Protein AF-A0A061IR11-F1 (afdb_monomer_lite)

Radius of gyration: 17.36 Å; chains: 1; bounding box: 46×38×38 Å

Organism: Cricetulus griseus (NCBI:txid10029)

Foldseek 3Di:
DPVPVVLVVLVVLLVVVVVVCVVDDPPDDPVLVVVLVVLLVPDDPVVNVQVVCVVVVVDPDRDQLPNPDPDDDPVSPDGVCVVCVVCVVSVSSSPSRDDDPDDPPPPDD

pLDDT: mean 71.45, std 13.71, range [37.44, 87.69]

Secondary structure (DSSP, 8-state):
--HHHHHHHHHHHHHHHHHHHHHS-----HHHHHHHHHHHHHS-HHHHHHHHHHHTT--SSPPPTTTT-SS--GGGG--HHHHHHTTHHHHHHTTSSPPP---------

Sequence (109 aa):
MNNQDAVVSILHECKRVLDHLLLETPDVSTEDKSEDQRCRASLPRELRTLIQEAKEMKWPFVPEKWQYKQAMSPEDKTNLQDMIGARLQQLLVGKATPPVPSDIPKSDK

Structure (mmCIF, N/CA/C/O backbone):
data_AF-A0A061IR11-F1
#
_entry.id   AF-A0A061IR11-F1
#
loop_
_atom_site.group_PDB
_atom_site.id
_atom_site.type_symbol
_atom_site.label_atom_id
_atom_site.label_alt_id
_atom_site.label_comp_id
_atom_site.label_asym_id
_atom_site.label_entity_id
_atom_site.label_seq_id
_atom_site.pdbx_PDB_ins_code
_atom_site.Cartn_x
_atom_site.Cartn_y
_atom_site.Cartn_z
_atom_site.occupancy
_atom_site.B_iso_or_equiv
_atom_site.auth_seq_id
_atom_site.auth_comp_id
_atom_site.auth_asym_id
_atom_site.auth_atom_id
_atom_site.pdbx_PDB_model_num
ATOM 1 N N . MET A 1 1 ? 9.714 19.499 -1.807 1.00 41.31 1 MET A N 1
ATOM 2 C CA . MET A 1 1 ? 8.649 19.677 -0.794 1.00 41.31 1 MET A CA 1
ATOM 3 C C . MET A 1 1 ? 8.529 18.368 -0.046 1.00 41.31 1 MET A C 1
ATOM 5 O O . MET A 1 1 ? 8.566 17.322 -0.681 1.00 41.31 1 MET A O 1
ATOM 9 N N . ASN A 1 2 ? 8.567 18.431 1.280 1.00 53.56 2 ASN A N 1
ATOM 10 C CA . ASN A 1 2 ? 8.898 17.308 2.145 1.00 53.56 2 ASN A CA 1
ATOM 11 C C . ASN A 1 2 ? 7.747 16.282 2.157 1.00 53.56 2 ASN A C 1
ATOM 13 O O . ASN A 1 2 ? 6.811 16.397 2.941 1.00 53.56 2 ASN A O 1
ATOM 17 N N . ASN A 1 3 ? 7.789 15.294 1.250 1.00 70.00 3 ASN A N 1
ATOM 18 C CA . ASN A 1 3 ? 6.784 14.223 1.163 1.00 70.00 3 ASN A CA 1
ATOM 19 C C . ASN A 1 3 ? 6.594 13.509 2.508 1.00 70.00 3 ASN A C 1
ATOM 21 O O . ASN A 1 3 ? 5.511 13.014 2.792 1.00 70.00 3 ASN A O 1
ATOM 25 N N . GLN A 1 4 ? 7.635 13.492 3.340 1.00 79.44 4 GLN A N 1
ATOM 26 C CA . GLN A 1 4 ? 7.594 12.911 4.670 1.00 79.44 4 GLN A CA 1
ATOM 27 C C . GLN A 1 4 ? 6.645 13.666 5.608 1.00 79.44 4 GLN A C 1
ATOM 29 O O . GLN A 1 4 ? 5.829 13.021 6.255 1.00 79.44 4 GLN A O 1
ATOM 34 N N . ASP A 1 5 ? 6.662 15.002 5.616 1.00 84.38 5 ASP A N 1
ATOM 35 C CA . ASP A 1 5 ? 5.758 15.797 6.461 1.00 84.38 5 ASP A CA 1
ATOM 36 C C . ASP A 1 5 ? 4.300 15.613 6.033 1.00 84.38 5 ASP A C 1
ATOM 38 O O . ASP A 1 5 ? 3.427 15.424 6.874 1.00 84.38 5 ASP A O 1
ATOM 42 N N . ALA A 1 6 ? 4.041 15.576 4.721 1.00 82.44 6 ALA A N 1
ATOM 43 C CA . ALA A 1 6 ? 2.703 15.316 4.190 1.00 82.44 6 ALA A CA 1
ATOM 44 C C . ALA A 1 6 ? 2.186 13.923 4.592 1.00 82.44 6 ALA A C 1
ATOM 46 O O . ALA A 1 6 ? 1.037 13.783 5.006 1.00 82.44 6 ALA A O 1
ATOM 47 N N . VAL A 1 7 ? 3.039 12.895 4.515 1.00 81.94 7 VAL A N 1
ATOM 48 C CA . VAL A 1 7 ? 2.701 11.535 4.963 1.00 81.94 7 VAL A CA 1
ATOM 49 C C . VAL A 1 7 ? 2.438 11.509 6.468 1.00 81.94 7 VAL A C 1
ATOM 51 O O . VAL A 1 7 ? 1.449 10.919 6.895 1.00 81.94 7 VAL A O 1
ATOM 54 N N . VAL A 1 8 ? 3.273 12.176 7.269 1.00 86.75 8 VAL A N 1
ATOM 55 C CA . VAL A 1 8 ? 3.095 12.277 8.726 1.00 86.75 8 VAL A CA 1
ATOM 56 C C . VAL A 1 8 ? 1.766 12.949 9.066 1.00 86.75 8 VAL A C 1
ATOM 58 O O . VAL A 1 8 ? 1.030 12.430 9.903 1.00 86.75 8 VAL A O 1
ATOM 61 N N . SER A 1 9 ? 1.415 14.050 8.395 1.00 86.38 9 SER A N 1
ATOM 62 C CA . SER A 1 9 ? 0.128 14.723 8.598 1.00 86.38 9 SER A CA 1
ATOM 63 C C . SER A 1 9 ? -1.058 13.817 8.266 1.00 86.38 9 SER A C 1
ATOM 65 O O . SER A 1 9 ? -1.994 13.748 9.058 1.00 86.38 9 SER A O 1
ATOM 67 N N . ILE A 1 10 ? -1.009 13.080 7.150 1.00 84.19 10 ILE A N 1
ATOM 68 C CA . ILE A 1 10 ? -2.089 12.155 6.769 1.00 84.19 10 ILE A CA 1
ATOM 69 C C . ILE A 1 10 ? -2.218 11.016 7.787 1.00 84.19 10 ILE A C 1
ATOM 71 O O . ILE A 1 10 ? -3.322 10.706 8.220 1.00 84.19 10 ILE A O 1
ATOM 75 N N . LEU A 1 11 ? -1.109 10.410 8.218 1.00 85.62 11 LEU A N 1
ATOM 76 C CA . LEU A 1 11 ? -1.141 9.333 9.213 1.00 85.62 11 LEU A CA 1
ATOM 77 C C . LEU A 1 11 ? -1.674 9.813 10.568 1.00 85.62 11 LEU A C 1
ATOM 79 O O . LEU A 1 11 ? -2.416 9.085 11.230 1.00 85.62 11 LEU A O 1
ATOM 83 N N . HIS A 1 12 ? -1.321 11.034 10.971 1.00 87.69 12 HIS A N 1
ATOM 84 C CA . HIS A 1 12 ? -1.843 11.645 12.188 1.00 87.69 12 HIS A CA 1
ATOM 85 C C . HIS A 1 12 ? -3.353 11.896 12.088 1.00 87.69 12 HIS A C 1
ATOM 87 O O . HIS A 1 12 ? -4.084 11.644 13.046 1.00 87.69 12 HIS A O 1
ATOM 93 N N . GLU A 1 13 ? -3.831 12.340 10.925 1.00 86.00 13 GLU A N 1
ATOM 94 C CA . GLU A 1 13 ? -5.261 12.500 10.661 1.00 86.00 13 GLU A CA 1
ATOM 95 C C . GLU A 1 13 ? -5.998 11.161 10.733 1.00 86.00 13 GLU A C 1
ATOM 97 O O . GLU A 1 13 ? -6.969 11.040 11.475 1.00 86.00 13 GLU A O 1
ATOM 102 N N . CYS A 1 14 ? -5.490 10.125 10.057 1.00 81.88 14 CYS A N 1
ATOM 103 C CA . CYS A 1 14 ? -6.073 8.784 10.109 1.00 81.88 14 CYS A CA 1
ATOM 104 C C . CYS A 1 14 ? -6.152 8.259 11.546 1.00 81.88 14 CYS A C 1
ATOM 106 O O . CYS A 1 14 ? -7.165 7.688 11.939 1.00 81.88 14 CYS A O 1
ATOM 108 N N . LYS A 1 15 ? -5.106 8.478 12.353 1.00 85.69 15 LYS A N 1
ATOM 109 C CA . LYS A 1 15 ? -5.118 8.113 13.773 1.00 85.69 15 LYS A CA 1
ATOM 110 C C . LYS A 1 15 ? -6.218 8.854 14.532 1.00 85.69 15 LYS A C 1
ATOM 112 O O . LYS A 1 15 ? -6.952 8.218 15.277 1.00 85.69 15 LYS A O 1
ATOM 117 N N . ARG A 1 16 ? -6.356 10.167 14.331 1.00 85.31 16 ARG A N 1
ATOM 118 C CA . ARG A 1 16 ? -7.391 10.973 14.995 1.00 85.31 16 ARG A CA 1
ATOM 119 C C . ARG A 1 16 ? -8.801 10.500 14.636 1.00 85.31 16 ARG A C 1
ATOM 121 O O . ARG A 1 16 ? -9.644 10.394 15.520 1.00 85.31 16 ARG A O 1
ATOM 128 N N . VAL A 1 17 ? -9.037 10.192 13.361 1.00 82.44 17 VAL A N 1
ATOM 129 C CA . VAL A 1 17 ? -10.312 9.638 12.881 1.00 82.44 17 VAL A CA 1
ATOM 130 C C . VAL A 1 17 ? -10.578 8.268 13.509 1.00 82.44 17 VAL A C 1
ATOM 132 O O . VAL A 1 17 ? -11.673 8.035 14.010 1.00 82.44 17 VAL A O 1
ATOM 135 N N . LEU A 1 18 ? -9.578 7.382 13.553 1.00 80.25 18 LEU A N 1
ATOM 136 C CA . LEU A 1 18 ? -9.701 6.075 14.209 1.00 80.25 18 LEU A CA 1
ATOM 137 C C . LEU A 1 18 ? -9.993 6.199 15.708 1.00 80.25 18 LEU A C 1
ATOM 139 O O . LEU A 1 18 ? -10.833 5.462 16.213 1.00 80.25 18 LEU A O 1
ATOM 143 N N . ASP A 1 19 ? -9.333 7.126 16.406 1.00 83.69 19 ASP A N 1
ATOM 144 C CA . ASP A 1 19 ? -9.564 7.373 17.831 1.00 83.69 19 ASP A CA 1
ATOM 145 C C . ASP A 1 19 ? -11.016 7.857 18.063 1.00 83.69 19 ASP A C 1
ATOM 147 O O . ASP A 1 19 ? -11.672 7.387 18.987 1.00 83.69 19 ASP A O 1
ATOM 151 N N . HIS A 1 20 ? -11.563 8.715 17.189 1.00 80.44 20 HIS A N 1
ATOM 152 C CA . HIS A 1 20 ? -12.967 9.156 17.246 1.00 80.44 20 HIS A CA 1
ATOM 153 C C . HIS A 1 20 ? -13.956 8.010 16.989 1.00 80.44 20 HIS A C 1
ATOM 155 O O . HIS A 1 20 ? -14.898 7.817 17.753 1.00 80.44 20 HIS A O 1
ATOM 161 N N . LEU A 1 21 ? -13.700 7.198 15.959 1.00 78.19 21 LEU A N 1
ATOM 162 C CA . LEU A 1 21 ? -14.512 6.025 15.618 1.00 78.19 21 LEU A CA 1
ATOM 163 C C . LEU A 1 21 ? -14.478 4.933 16.693 1.00 78.19 21 LEU A C 1
ATOM 165 O O . LEU A 1 21 ? -15.394 4.123 16.760 1.00 78.19 21 LEU A O 1
ATOM 169 N N . LEU A 1 22 ? -13.426 4.880 17.515 1.00 77.25 22 LEU A N 1
ATOM 170 C CA . LEU A 1 22 ? -13.366 3.980 18.667 1.00 77.25 22 LEU A CA 1
ATOM 171 C C . LEU A 1 22 ? -14.294 4.431 19.805 1.00 77.25 22 LEU A C 1
ATOM 173 O O . LEU A 1 22 ? -14.730 3.599 20.601 1.00 77.25 22 LEU A O 1
ATOM 177 N N . LEU A 1 23 ? -14.530 5.743 19.919 1.00 78.25 23 LEU A N 1
ATOM 178 C CA . LEU A 1 23 ? -15.391 6.349 20.937 1.00 78.25 23 LEU A CA 1
ATOM 179 C C . LEU A 1 23 ? -16.863 6.383 20.504 1.00 78.25 23 LEU A C 1
ATOM 181 O O . LEU A 1 23 ? -17.749 6.312 21.356 1.00 78.25 23 LEU A O 1
ATOM 185 N N . GLU A 1 24 ? -17.128 6.494 19.205 1.00 68.12 24 GLU A N 1
ATOM 186 C CA . GLU A 1 24 ? -18.477 6.494 18.640 1.00 68.12 24 GLU A CA 1
ATOM 187 C C . GLU A 1 24 ? -18.960 5.080 18.284 1.00 68.12 24 GLU A C 1
ATOM 189 O O . GLU A 1 24 ? -18.184 4.181 17.969 1.00 68.12 24 GLU A O 1
ATOM 194 N N . THR A 1 25 ? -20.275 4.848 18.336 1.00 59.50 25 THR A N 1
ATOM 195 C CA . THR A 1 25 ? -20.855 3.586 17.856 1.00 59.50 25 THR A CA 1
ATOM 196 C C . THR A 1 25 ? -20.618 3.438 16.351 1.00 59.50 25 THR A C 1
ATOM 198 O O . THR A 1 25 ? -20.753 4.430 15.636 1.00 59.50 25 THR A O 1
ATOM 201 N N . PRO A 1 26 ? -20.321 2.226 15.845 1.00 59.03 26 PRO A N 1
ATOM 202 C CA . PRO A 1 26 ? -19.940 2.005 14.455 1.00 59.03 26 PRO A CA 1
ATOM 203 C C . PRO A 1 26 ? -21.161 2.104 13.533 1.00 59.03 26 PRO A C 1
ATOM 205 O O . PRO A 1 26 ? -21.676 1.092 13.060 1.00 59.03 26 PRO A O 1
ATOM 208 N N . ASP A 1 27 ? -21.637 3.318 13.281 1.00 55.53 27 ASP A N 1
ATOM 209 C CA . ASP A 1 27 ? -22.652 3.580 12.268 1.00 55.53 27 ASP A CA 1
ATOM 210 C C . ASP A 1 27 ? -21.946 3.976 10.969 1.00 55.53 27 ASP A C 1
ATOM 212 O O . ASP A 1 27 ? -21.701 5.142 10.673 1.00 55.53 27 ASP A O 1
ATOM 216 N N . VAL A 1 28 ? -21.502 2.960 10.224 1.00 58.22 28 VAL A N 1
ATOM 217 C CA . VAL A 1 28 ? -20.879 3.154 8.909 1.00 58.22 28 VAL A CA 1
ATOM 218 C C . VAL A 1 28 ? -21.969 3.479 7.896 1.00 58.22 28 VAL A C 1
ATOM 220 O O . VAL A 1 28 ? -22.791 2.612 7.564 1.00 58.22 28 VAL A O 1
ATOM 223 N N . SER A 1 29 ? -21.929 4.694 7.351 1.00 60.28 29 SER A N 1
ATOM 224 C CA . SER A 1 29 ? -22.858 5.126 6.312 1.00 60.28 29 SER A CA 1
ATOM 225 C C . SER A 1 29 ? -22.616 4.368 4.996 1.00 60.28 29 SER A C 1
ATOM 227 O O . SER A 1 29 ? -21.542 3.821 4.723 1.00 60.28 29 SER A O 1
ATOM 229 N N . THR A 1 30 ? -23.636 4.293 4.142 1.00 58.50 30 THR A N 1
ATOM 230 C CA . THR A 1 30 ? -23.506 3.703 2.799 1.00 58.50 30 THR A CA 1
ATOM 231 C C . THR A 1 30 ? -22.580 4.513 1.890 1.00 58.50 30 THR A C 1
ATOM 233 O O . THR A 1 30 ? -21.972 3.938 0.984 1.00 58.50 30 THR A O 1
ATOM 236 N N . GLU A 1 31 ? -22.444 5.814 2.155 1.00 59.09 31 GLU A N 1
ATOM 237 C CA . GLU A 1 31 ? -21.559 6.730 1.433 1.00 59.09 31 GLU A CA 1
ATOM 238 C C . GLU A 1 31 ? -20.088 6.331 1.649 1.00 59.09 31 GLU A C 1
ATOM 240 O O . GLU A 1 31 ? -19.364 6.128 0.671 1.00 59.09 31 GLU A O 1
ATOM 245 N N . ASP A 1 32 ? -19.700 6.052 2.903 1.00 60.50 32 ASP A N 1
ATOM 246 C CA . ASP A 1 32 ? -18.333 5.658 3.291 1.00 60.50 32 ASP A CA 1
ATOM 247 C C . ASP A 1 32 ? -17.878 4.361 2.603 1.00 60.50 32 ASP A C 1
ATOM 249 O O . ASP A 1 32 ? -16.725 4.211 2.192 1.00 60.50 32 ASP A O 1
ATOM 253 N N . LYS A 1 33 ? -18.805 3.412 2.412 1.00 64.62 33 LYS A N 1
ATOM 254 C CA . LYS A 1 33 ? -18.544 2.155 1.686 1.00 64.62 33 LYS A CA 1
ATOM 255 C C . LYS A 1 33 ? -18.331 2.385 0.190 1.00 64.62 33 LYS A C 1
ATOM 257 O O . LYS A 1 33 ? -17.508 1.709 -0.430 1.00 64.62 33 LYS A O 1
ATOM 262 N N . SER A 1 34 ? -19.086 3.309 -0.402 1.00 66.50 34 SER A N 1
ATOM 263 C CA . SER A 1 34 ? -18.983 3.625 -1.830 1.00 66.50 34 SER A CA 1
ATOM 264 C C . SER A 1 34 ? -17.667 4.341 -2.155 1.00 66.50 34 SER A C 1
ATOM 266 O O . SER A 1 34 ? -17.036 4.061 -3.182 1.00 66.50 34 SER A O 1
ATOM 268 N N . GLU A 1 35 ? -17.212 5.201 -1.245 1.00 68.88 35 GLU A N 1
ATOM 269 C CA . GLU A 1 35 ? -15.973 5.953 -1.383 1.00 68.88 35 GLU A CA 1
ATOM 270 C C . GLU A 1 35 ? -14.742 5.061 -1.180 1.00 68.88 35 GLU A C 1
ATOM 272 O O . GLU A 1 35 ? -13.814 5.124 -1.990 1.00 68.88 35 GLU A O 1
ATOM 277 N N . ASP A 1 36 ? -14.772 4.130 -0.217 1.00 68.88 36 ASP A N 1
ATOM 278 C CA . ASP A 1 36 ? -13.727 3.106 -0.056 1.00 68.88 36 ASP A CA 1
ATOM 279 C C . ASP A 1 36 ? -13.564 2.257 -1.328 1.00 68.88 36 ASP A C 1
ATOM 281 O O . ASP A 1 36 ? -12.457 2.061 -1.846 1.00 68.88 36 ASP A O 1
ATOM 285 N N . GLN A 1 37 ? -14.684 1.802 -1.898 1.00 72.19 37 GLN A N 1
ATOM 286 C CA . GLN A 1 37 ? -14.687 0.995 -3.115 1.00 72.19 37 GLN A CA 1
ATOM 287 C C . GLN A 1 37 ? -14.098 1.770 -4.304 1.00 72.19 37 GLN A C 1
ATOM 289 O O . GLN A 1 37 ? -13.314 1.212 -5.083 1.00 72.19 37 GLN A O 1
ATOM 294 N N . ARG A 1 38 ? -14.441 3.059 -4.435 1.00 76.56 38 ARG A N 1
ATOM 295 C CA . ARG A 1 38 ? -13.927 3.957 -5.479 1.00 76.56 38 ARG A CA 1
ATOM 296 C C . ARG A 1 38 ? -12.434 4.225 -5.312 1.00 76.56 38 ARG A C 1
ATOM 298 O O . ARG A 1 38 ? -11.687 4.131 -6.290 1.00 76.56 38 ARG A O 1
ATOM 305 N N . CYS A 1 39 ? -11.988 4.484 -4.087 1.00 71.38 39 CYS A N 1
ATOM 306 C CA . CYS A 1 39 ? -10.579 4.672 -3.760 1.00 71.38 39 CYS A CA 1
ATOM 307 C C . CYS A 1 39 ? -9.772 3.413 -4.098 1.00 71.38 39 CYS A C 1
ATOM 309 O O . CYS A 1 39 ? -8.781 3.486 -4.830 1.00 71.38 39 CYS A O 1
ATOM 311 N N . ARG A 1 40 ? -10.246 2.229 -3.693 1.00 74.94 40 ARG A N 1
ATOM 312 C CA . ARG A 1 40 ? -9.616 0.944 -4.040 1.00 74.94 40 ARG A CA 1
ATOM 313 C C . ARG A 1 40 ? -9.592 0.695 -5.545 1.00 74.94 40 ARG A C 1
ATOM 315 O O . ARG A 1 40 ? -8.598 0.177 -6.044 1.00 74.94 40 ARG A O 1
ATOM 322 N N . ALA A 1 41 ? -10.644 1.058 -6.279 1.00 78.94 41 ALA A N 1
ATOM 323 C CA . ALA A 1 41 ? -10.716 0.880 -7.731 1.00 78.94 41 ALA A CA 1
ATOM 324 C C . ALA A 1 41 ? -9.739 1.776 -8.510 1.00 78.94 41 ALA A C 1
ATOM 326 O O . ALA A 1 41 ? -9.324 1.394 -9.603 1.00 78.94 41 ALA A O 1
ATOM 327 N N . SER A 1 42 ? -9.343 2.924 -7.950 1.00 80.06 42 SER A N 1
ATOM 328 C CA . SER A 1 42 ? -8.346 3.814 -8.563 1.00 80.06 42 SER A CA 1
ATOM 329 C C . SER A 1 42 ? -6.911 3.273 -8.490 1.00 80.06 42 SER A C 1
ATOM 331 O O . SER A 1 42 ? -6.039 3.726 -9.232 1.00 80.06 42 SER A O 1
ATOM 333 N N . LEU A 1 43 ? -6.665 2.271 -7.637 1.00 80.81 43 LEU A N 1
ATOM 334 C CA . LEU A 1 43 ? -5.357 1.645 -7.500 1.00 80.81 43 LEU A CA 1
ATOM 335 C C . LEU A 1 43 ? -5.054 0.685 -8.672 1.00 80.81 43 LEU A C 1
ATOM 337 O O . LEU A 1 43 ? -5.922 -0.089 -9.099 1.00 80.81 43 LEU A O 1
ATOM 341 N N . PRO A 1 44 ? -3.793 0.647 -9.144 1.00 82.38 44 PRO A N 1
ATOM 342 C CA . PRO A 1 44 ? -3.309 -0.365 -10.080 1.00 82.38 44 PRO A CA 1
ATOM 343 C C . PRO A 1 44 ? -3.652 -1.793 -9.644 1.00 82.38 44 PRO A C 1
ATOM 345 O O . PRO A 1 44 ? -3.737 -2.099 -8.451 1.00 82.38 44 PRO A O 1
ATOM 348 N N . ARG A 1 45 ? -3.840 -2.692 -10.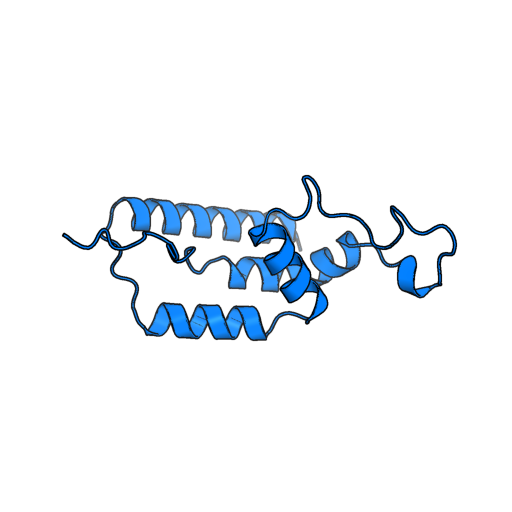617 1.00 82.12 45 ARG A N 1
ATOM 349 C CA . ARG A 1 45 ? -4.214 -4.092 -10.358 1.00 82.12 45 ARG A CA 1
ATOM 350 C C . ARG A 1 45 ? -3.199 -4.789 -9.452 1.00 82.12 45 ARG A C 1
ATOM 352 O O . ARG A 1 45 ? -3.608 -5.485 -8.533 1.00 82.12 45 ARG A O 1
ATOM 359 N N . GLU A 1 46 ? -1.912 -4.547 -9.662 1.00 82.12 46 GLU A N 1
ATOM 360 C CA . GLU A 1 46 ? -0.815 -5.127 -8.884 1.00 82.12 46 GLU A CA 1
ATOM 361 C C . GLU A 1 46 ? -0.913 -4.738 -7.405 1.00 82.12 46 GLU A C 1
ATOM 363 O O . GLU A 1 46 ? -0.842 -5.599 -6.534 1.00 82.12 46 GLU A O 1
ATOM 368 N N . LEU A 1 47 ? -1.153 -3.454 -7.112 1.00 81.44 47 LEU A N 1
ATOM 369 C CA . LEU A 1 47 ? -1.309 -2.973 -5.737 1.00 81.44 47 LEU A CA 1
ATOM 370 C C . LEU A 1 47 ? -2.586 -3.514 -5.087 1.00 81.44 47 LEU A C 1
ATOM 372 O O . LEU A 1 47 ? -2.561 -3.880 -3.915 1.00 81.44 47 LEU A O 1
ATOM 376 N N . ARG A 1 48 ? -3.690 -3.624 -5.837 1.00 83.94 48 ARG A N 1
ATOM 377 C CA . ARG A 1 48 ? -4.924 -4.249 -5.333 1.00 83.94 48 ARG A CA 1
ATOM 378 C C . ARG A 1 4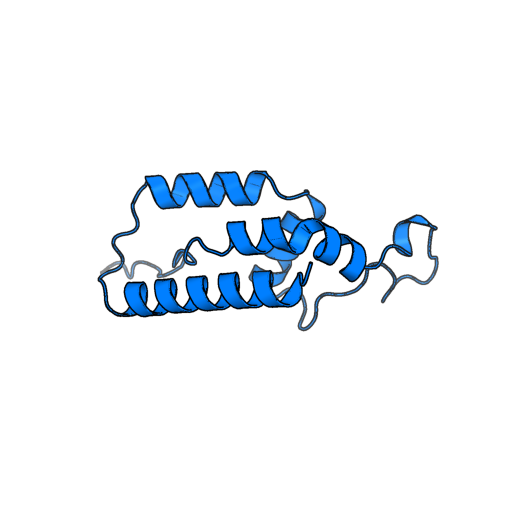8 ? -4.702 -5.709 -4.947 1.00 83.94 48 ARG A C 1
ATOM 380 O O . ARG A 1 48 ? -5.139 -6.111 -3.871 1.00 83.94 48 ARG A O 1
ATOM 387 N N . THR A 1 49 ? -4.008 -6.472 -5.789 1.00 84.75 49 THR A N 1
ATOM 388 C CA . THR A 1 49 ? -3.657 -7.866 -5.496 1.00 84.75 49 THR A CA 1
ATOM 389 C C . THR A 1 49 ? -2.767 -7.956 -4.259 1.00 84.75 49 THR A C 1
ATOM 391 O O . THR A 1 49 ? -3.101 -8.702 -3.346 1.00 84.75 49 THR A O 1
ATOM 394 N N . LEU A 1 50 ? -1.716 -7.134 -4.158 1.00 85.25 50 LEU A N 1
ATOM 395 C CA . LEU A 1 50 ? -0.827 -7.121 -2.987 1.00 85.25 50 LEU A CA 1
ATOM 396 C C . LEU A 1 50 ? -1.570 -6.791 -1.684 1.00 85.25 50 LEU A C 1
ATOM 398 O O . LEU A 1 50 ? -1.337 -7.430 -0.661 1.00 85.25 50 LEU A O 1
ATOM 402 N N . ILE A 1 51 ? -2.494 -5.825 -1.709 1.00 84.75 51 ILE A N 1
ATOM 403 C CA . ILE A 1 51 ? -3.325 -5.489 -0.541 1.00 84.75 51 ILE A CA 1
ATOM 404 C C . ILE A 1 51 ? -4.217 -6.673 -0.146 1.00 84.75 51 ILE A C 1
ATOM 406 O O . ILE A 1 51 ? -4.401 -6.927 1.044 1.00 84.75 51 ILE A O 1
ATOM 410 N N . GLN A 1 52 ? -4.780 -7.386 -1.124 1.00 83.38 52 GLN A N 1
ATOM 411 C CA . GLN A 1 52 ? -5.632 -8.545 -0.873 1.00 83.38 52 GLN A CA 1
ATOM 412 C C . GLN A 1 52 ? -4.832 -9.730 -0.314 1.00 83.38 52 GLN A C 1
ATOM 414 O O . GLN A 1 52 ? -5.238 -10.322 0.680 1.00 83.38 52 GLN A O 1
ATOM 419 N N . GLU A 1 53 ? -3.665 -10.031 -0.878 1.00 84.25 53 GLU A N 1
ATOM 420 C CA . GLU A 1 53 ? -2.771 -11.083 -0.377 1.00 84.25 53 GLU A CA 1
ATOM 421 C C . GLU A 1 53 ? -2.262 -10.787 1.039 1.00 84.25 53 GLU A C 1
ATOM 423 O O . GLU A 1 53 ? -2.187 -11.691 1.873 1.00 84.25 53 GLU A O 1
ATOM 428 N N . ALA A 1 54 ? -1.959 -9.518 1.333 1.00 85.12 54 ALA A N 1
ATOM 429 C CA . ALA A 1 54 ? -1.599 -9.082 2.678 1.00 85.12 54 ALA A CA 1
ATOM 430 C C . ALA A 1 54 ? -2.769 -9.248 3.661 1.00 85.12 54 ALA A C 1
ATOM 432 O O . ALA A 1 54 ? -2.558 -9.692 4.788 1.00 85.12 54 ALA A O 1
ATOM 433 N N . LYS A 1 55 ? -4.008 -8.954 3.235 1.00 83.31 55 LYS A N 1
ATOM 434 C CA . LYS A 1 55 ? -5.219 -9.204 4.039 1.00 83.31 55 LYS A CA 1
ATOM 435 C C . LYS A 1 55 ? -5.404 -10.696 4.331 1.00 83.31 55 LYS A C 1
ATOM 437 O O . LYS A 1 55 ? -5.789 -11.057 5.436 1.00 83.31 55 LYS A O 1
ATOM 442 N N . GLU A 1 56 ? -5.106 -11.551 3.359 1.00 86.00 56 GLU A N 1
ATOM 443 C CA . GLU A 1 56 ? -5.154 -13.014 3.488 1.00 86.00 56 GLU A CA 1
ATOM 444 C C . GLU A 1 56 ? -3.946 -13.603 4.231 1.00 86.00 56 GLU A C 1
ATOM 446 O O . GLU A 1 56 ? -3.831 -14.823 4.330 1.00 86.00 56 GLU A O 1
ATOM 451 N N . MET A 1 57 ? -3.043 -12.755 4.740 1.00 83.75 57 MET A N 1
ATOM 452 C CA . ME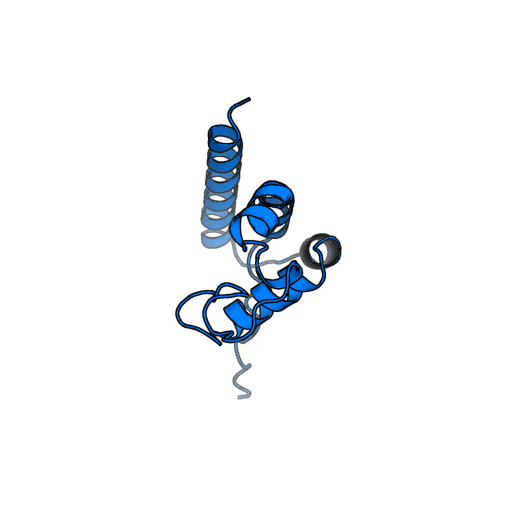T A 1 57 ? -1.831 -13.159 5.455 1.00 83.75 57 MET A CA 1
ATOM 453 C C . MET A 1 57 ? -1.003 -14.195 4.678 1.00 83.75 57 MET A C 1
ATOM 455 O O . MET A 1 57 ? -0.415 -15.102 5.266 1.00 83.75 57 MET A O 1
ATOM 459 N N . LYS A 1 58 ? -0.949 -14.081 3.342 1.00 85.56 58 LYS A N 1
ATOM 460 C CA . LYS A 1 58 ? -0.250 -15.050 2.475 1.00 85.56 58 LYS A CA 1
ATOM 461 C C . LYS A 1 58 ? 1.234 -15.185 2.807 1.00 85.56 58 LYS A C 1
ATOM 463 O O . LYS A 1 58 ? 1.824 -16.238 2.576 1.00 85.56 58 LYS A O 1
ATOM 468 N N . TRP A 1 59 ? 1.826 -14.118 3.334 1.00 85.00 59 TRP A N 1
ATOM 469 C CA . TRP A 1 59 ? 3.255 -13.997 3.570 1.00 85.00 59 TRP A CA 1
ATOM 470 C C . TRP A 1 59 ? 3.496 -13.253 4.893 1.00 85.00 59 TRP A C 1
ATOM 472 O O . TRP A 1 59 ? 2.792 -12.279 5.164 1.00 85.00 59 TRP A O 1
ATOM 482 N N . PRO A 1 60 ? 4.516 -13.626 5.688 1.00 84.81 60 PRO A N 1
ATOM 483 C CA . PRO A 1 60 ? 4.923 -12.842 6.859 1.00 84.81 60 PRO A CA 1
ATOM 484 C C . PRO A 1 60 ? 5.531 -11.482 6.470 1.00 84.81 60 PRO A C 1
ATOM 486 O O . PRO A 1 60 ? 5.468 -10.533 7.245 1.00 84.81 60 PRO A O 1
ATOM 489 N N . PHE A 1 61 ? 6.096 -11.384 5.261 1.00 83.50 61 PHE A N 1
ATOM 490 C CA . PHE A 1 61 ? 6.658 -10.167 4.678 1.00 83.50 61 PHE A CA 1
ATOM 491 C C . PHE A 1 61 ? 6.302 -10.110 3.196 1.00 83.50 61 PHE A C 1
ATOM 493 O O . PHE A 1 61 ? 6.313 -11.142 2.526 1.00 83.50 61 PHE A O 1
ATOM 500 N N . VAL A 1 62 ? 6.007 -8.916 2.680 1.00 86.81 62 VAL A N 1
ATOM 501 C CA . VAL A 1 62 ? 5.691 -8.732 1.258 1.00 86.81 62 VAL A CA 1
ATOM 502 C C . VAL A 1 62 ? 6.943 -9.044 0.425 1.00 86.81 62 VAL A C 1
ATOM 504 O O . VAL A 1 62 ? 7.962 -8.381 0.623 1.00 86.81 62 VAL A O 1
ATOM 507 N N . PRO A 1 63 ? 6.903 -10.043 -0.474 1.00 81.62 63 PRO A N 1
ATOM 508 C CA . PRO A 1 63 ? 8.081 -10.460 -1.223 1.00 81.62 63 PRO A CA 1
ATOM 509 C C . PRO A 1 63 ? 8.344 -9.545 -2.422 1.00 81.62 63 PRO A C 1
ATOM 511 O O . PRO A 1 63 ? 7.418 -9.195 -3.153 1.00 81.62 63 PRO A O 1
ATOM 514 N N . GLU A 1 64 ? 9.610 -9.217 -2.685 1.00 81.38 64 GLU A N 1
ATOM 515 C CA . GLU A 1 64 ? 9.989 -8.540 -3.932 1.00 81.38 64 GLU A CA 1
ATOM 516 C C . GLU A 1 64 ? 9.817 -9.467 -5.145 1.00 81.38 64 GLU A C 1
ATOM 518 O O . GLU A 1 64 ? 10.006 -10.684 -5.059 1.00 81.38 64 GLU A O 1
ATOM 523 N N . LYS A 1 65 ? 9.531 -8.891 -6.321 1.00 75.69 65 LYS A N 1
ATOM 524 C CA . LYS A 1 65 ? 9.327 -9.659 -7.569 1.00 75.69 65 LYS A CA 1
ATOM 525 C C . LYS A 1 65 ? 10.542 -10.509 -7.966 1.00 75.69 65 LYS A C 1
ATOM 527 O O . LYS A 1 65 ? 10.386 -11.558 -8.588 1.00 75.69 65 LYS A O 1
ATOM 532 N N . TRP A 1 66 ? 11.737 -10.070 -7.579 1.00 75.12 66 TRP A N 1
ATOM 533 C CA . TRP A 1 66 ? 13.007 -10.749 -7.825 1.00 75.12 66 TRP A CA 1
ATOM 534 C C . TRP A 1 66 ? 13.466 -11.643 -6.662 1.00 75.12 66 TRP A C 1
ATOM 536 O O . TRP A 1 66 ? 14.409 -12.409 -6.837 1.00 75.12 66 TRP A O 1
ATOM 546 N N . GLN A 1 67 ? 12.811 -11.601 -5.494 1.00 73.81 67 GLN A N 1
ATOM 547 C CA . GLN A 1 67 ? 13.311 -12.238 -4.264 1.00 73.81 67 GLN A CA 1
ATOM 548 C C . GLN A 1 67 ? 13.458 -13.762 -4.373 1.00 73.81 67 GLN A C 1
ATOM 550 O O . GLN A 1 67 ? 14.284 -14.351 -3.681 1.00 73.81 67 GLN A O 1
ATOM 555 N N . TYR A 1 68 ? 12.673 -14.401 -5.247 1.00 68.56 68 TYR A N 1
ATOM 556 C CA . TYR A 1 68 ? 12.625 -15.861 -5.386 1.00 68.56 68 TYR A CA 1
ATOM 557 C C . TYR A 1 68 ? 12.775 -16.365 -6.831 1.00 68.56 68 TYR A C 1
ATOM 559 O O . TYR A 1 68 ? 12.584 -17.553 -7.090 1.00 68.56 68 TYR A O 1
ATOM 567 N N . LYS A 1 69 ? 13.121 -15.496 -7.791 1.00 72.88 69 LYS A N 1
ATOM 568 C CA . LYS A 1 69 ? 13.274 -15.880 -9.205 1.00 72.88 69 LYS A CA 1
ATOM 569 C C . LYS A 1 69 ? 14.741 -16.103 -9.572 1.00 72.88 69 LYS A C 1
ATOM 571 O O . LYS A 1 69 ? 15.564 -15.212 -9.407 1.00 72.88 69 LYS A O 1
ATOM 576 N N . GLN A 1 70 ? 15.053 -17.272 -10.142 1.00 62.47 70 GLN A N 1
ATOM 577 C CA . GLN A 1 70 ? 16.40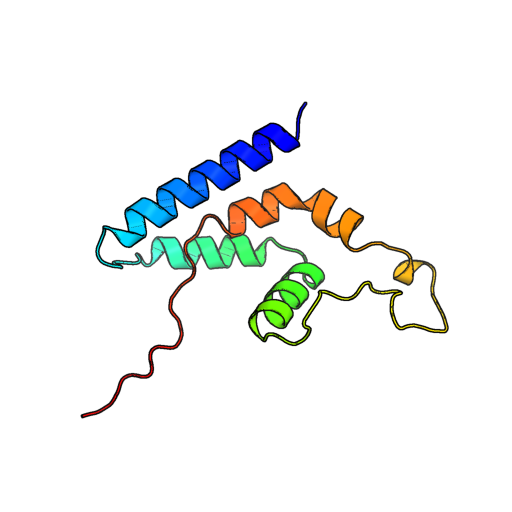6 -17.586 -10.632 1.00 62.47 70 GLN A CA 1
ATOM 578 C C . GLN A 1 70 ? 16.717 -16.985 -12.015 1.00 62.47 70 GLN A C 1
ATOM 580 O O . GLN A 1 70 ? 17.866 -16.658 -12.292 1.00 62.47 70 GLN A O 1
ATOM 585 N N . ALA A 1 71 ? 15.710 -16.803 -12.874 1.00 67.69 71 ALA A N 1
ATOM 586 C CA . ALA A 1 71 ? 15.849 -16.132 -14.166 1.00 67.69 71 ALA A CA 1
ATOM 587 C C . ALA A 1 71 ? 15.080 -14.807 -14.123 1.00 67.69 71 ALA A C 1
ATOM 589 O O . ALA A 1 71 ? 13.856 -14.794 -14.225 1.00 67.69 71 ALA A O 1
ATOM 590 N N . MET A 1 72 ? 15.800 -13.704 -13.914 1.00 65.12 72 MET A N 1
ATOM 591 C CA . MET A 1 72 ? 15.212 -12.365 -13.854 1.00 65.12 72 MET A CA 1
ATOM 592 C C . MET A 1 72 ? 15.071 -11.782 -15.260 1.00 65.12 72 MET A C 1
ATOM 594 O O . MET A 1 72 ? 16.073 -11.621 -15.962 1.00 65.12 72 MET A O 1
ATOM 598 N N . SER A 1 73 ? 13.853 -11.415 -15.654 1.00 66.44 73 SER A N 1
ATOM 599 C CA . SER A 1 73 ? 13.645 -10.544 -16.812 1.00 66.44 73 SER A CA 1
ATOM 600 C C . SER A 1 73 ? 13.849 -9.066 -16.415 1.00 66.44 73 SER A C 1
ATOM 602 O O . SER A 1 73 ? 13.867 -8.743 -15.222 1.00 66.44 73 SER A O 1
ATOM 604 N N . PRO A 1 74 ? 14.046 -8.134 -17.365 1.00 65.25 74 PRO A N 1
ATOM 605 C CA . PRO A 1 74 ? 14.167 -6.702 -17.061 1.00 65.25 74 PRO A CA 1
ATOM 606 C C . PRO A 1 74 ? 12.982 -6.155 -16.250 1.00 65.25 74 PRO A C 1
ATOM 608 O O . PRO A 1 74 ? 13.157 -5.265 -15.421 1.00 65.25 74 PRO A O 1
ATOM 611 N N . GLU A 1 75 ? 11.797 -6.729 -16.443 1.00 66.44 75 GLU A N 1
ATOM 612 C CA . GLU A 1 75 ? 10.554 -6.366 -15.762 1.00 66.44 75 GLU A CA 1
ATOM 613 C C . GLU A 1 75 ? 10.519 -6.847 -14.300 1.00 66.44 75 GLU A C 1
ATOM 615 O O . GLU A 1 75 ? 9.814 -6.264 -13.478 1.00 66.44 75 GLU A O 1
ATOM 620 N N . ASP A 1 76 ? 11.307 -7.868 -13.946 1.00 65.25 76 ASP A N 1
ATOM 621 C CA . ASP A 1 76 ? 11.422 -8.383 -12.575 1.00 65.25 76 ASP A CA 1
ATOM 622 C C . ASP A 1 76 ? 12.352 -7.531 -11.695 1.00 65.25 76 ASP A C 1
ATOM 624 O O . ASP A 1 76 ? 12.311 -7.637 -10.469 1.00 65.25 76 ASP A O 1
ATOM 628 N N . LYS A 1 77 ? 13.157 -6.645 -12.300 1.00 64.06 77 LYS A N 1
ATOM 629 C CA . LYS A 1 77 ? 14.050 -5.719 -11.579 1.00 64.06 77 LYS A CA 1
ATOM 630 C C . LYS A 1 77 ? 13.337 -4.498 -10.996 1.00 64.06 77 LYS A C 1
ATOM 632 O O . LYS A 1 77 ? 13.972 -3.716 -10.295 1.00 64.06 77 LYS A O 1
ATOM 637 N N . THR A 1 78 ? 12.048 -4.302 -11.277 1.00 65.94 78 THR A N 1
ATOM 638 C CA . THR A 1 78 ? 11.288 -3.198 -10.677 1.00 65.94 78 THR A CA 1
ATOM 639 C C . THR A 1 78 ? 11.063 -3.480 -9.194 1.00 65.94 78 THR A C 1
ATOM 641 O O . THR A 1 78 ? 10.418 -4.479 -8.861 1.00 65.94 78 THR A O 1
ATOM 644 N N . ASN A 1 79 ? 11.575 -2.613 -8.320 1.00 77.62 79 ASN A N 1
ATOM 645 C CA . ASN A 1 79 ? 11.415 -2.748 -6.878 1.00 77.62 79 ASN A CA 1
ATOM 646 C C . ASN A 1 79 ? 9.991 -2.342 -6.455 1.00 77.62 79 ASN A C 1
ATOM 648 O O . ASN A 1 79 ? 9.403 -1.403 -7.007 1.00 77.62 79 ASN A O 1
ATOM 652 N N . LEU A 1 80 ? 9.422 -3.038 -5.470 1.00 78.00 80 LEU A N 1
ATOM 653 C CA . LEU A 1 80 ? 8.131 -2.669 -4.888 1.00 78.00 80 LEU A CA 1
ATOM 654 C C . LEU A 1 80 ? 8.146 -1.246 -4.324 1.00 78.00 80 LEU A C 1
ATOM 656 O O . LEU A 1 80 ? 7.139 -0.550 -4.432 1.00 78.00 80 LEU A O 1
ATOM 660 N N . GLN A 1 81 ? 9.272 -0.786 -3.783 1.00 78.12 81 GLN A N 1
ATOM 661 C CA . GLN A 1 81 ? 9.473 0.571 -3.283 1.00 78.12 81 GLN A CA 1
ATOM 662 C C . GLN A 1 81 ? 9.227 1.634 -4.354 1.00 78.12 81 GLN A C 1
ATOM 664 O O . GLN A 1 81 ? 8.592 2.639 -4.047 1.00 78.12 81 GLN A O 1
ATOM 669 N N . ASP A 1 82 ? 9.656 1.425 -5.599 1.00 79.12 82 ASP A N 1
ATOM 670 C CA . ASP A 1 82 ? 9.433 2.399 -6.676 1.00 79.12 82 ASP A CA 1
ATOM 671 C C . ASP A 1 82 ? 7.944 2.486 -7.029 1.00 79.12 82 ASP A C 1
ATOM 673 O O . ASP A 1 82 ? 7.375 3.568 -7.202 1.00 79.12 82 ASP A O 1
ATOM 677 N N . MET A 1 83 ? 7.279 1.330 -7.064 1.00 75.00 83 MET A N 1
ATOM 678 C CA . MET A 1 83 ? 5.852 1.224 -7.359 1.00 75.00 83 MET A CA 1
ATOM 679 C C . MET A 1 83 ? 4.978 1.786 -6.226 1.00 75.00 83 MET A C 1
ATOM 681 O O . MET A 1 83 ? 4.008 2.500 -6.488 1.00 75.00 83 MET A O 1
ATOM 685 N N . ILE A 1 84 ? 5.321 1.485 -4.972 1.00 82.19 84 ILE A N 1
ATOM 686 C CA . ILE A 1 84 ? 4.625 1.967 -3.774 1.00 82.19 84 ILE A CA 1
ATOM 687 C C . ILE A 1 84 ? 4.920 3.453 -3.569 1.00 82.19 84 ILE A C 1
ATOM 689 O O . ILE A 1 84 ? 3.997 4.234 -3.362 1.00 82.19 84 ILE A O 1
ATOM 693 N N . GLY A 1 85 ? 6.180 3.870 -3.683 1.00 80.75 85 GLY A N 1
ATOM 694 C CA . GLY A 1 85 ? 6.623 5.250 -3.495 1.00 80.75 85 GLY A CA 1
ATOM 695 C C . GLY A 1 85 ? 5.956 6.212 -4.473 1.00 80.75 85 GLY A C 1
ATOM 696 O O . GLY A 1 85 ? 5.440 7.251 -4.060 1.00 80.75 85 GLY A O 1
ATOM 697 N N . ALA A 1 86 ? 5.845 5.831 -5.749 1.00 80.31 86 ALA A N 1
ATOM 698 C CA . ALA A 1 86 ? 5.168 6.635 -6.769 1.00 80.31 86 ALA A CA 1
ATOM 699 C C . ALA A 1 86 ? 3.647 6.769 -6.562 1.00 80.31 86 ALA A C 1
ATOM 701 O O . ALA A 1 86 ? 3.000 7.574 -7.241 1.00 80.31 86 ALA A O 1
ATOM 702 N N . ARG A 1 87 ? 3.048 5.956 -5.684 1.00 78.06 87 ARG A N 1
ATOM 703 C CA . A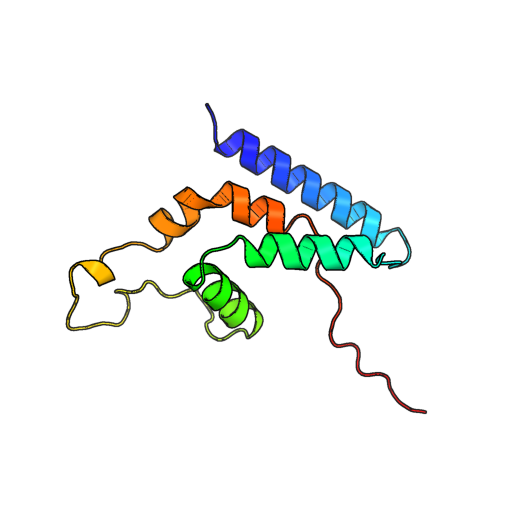RG A 1 87 ? 1.595 5.884 -5.450 1.00 78.06 87 ARG A CA 1
ATOM 704 C C . ARG A 1 87 ? 1.222 5.982 -3.972 1.00 78.06 87 ARG A C 1
ATOM 706 O O . ARG A 1 87 ? 0.062 5.779 -3.621 1.00 78.06 87 ARG A O 1
ATOM 713 N N . LEU A 1 88 ? 2.173 6.355 -3.115 1.00 79.75 88 LEU A N 1
ATOM 714 C CA . LEU A 1 88 ? 2.007 6.368 -1.664 1.00 79.75 88 LEU A CA 1
ATOM 715 C C . LEU A 1 88 ? 0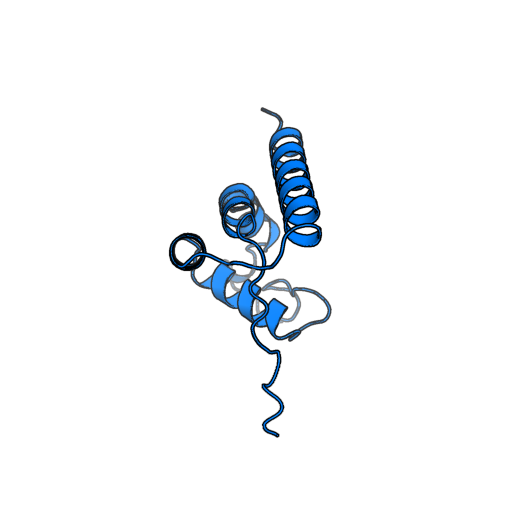.839 7.259 -1.232 1.00 79.75 88 LEU A C 1
ATOM 717 O O . LEU A 1 88 ? 0.046 6.866 -0.387 1.00 79.75 88 LEU A O 1
ATOM 721 N N . GLN A 1 89 ? 0.681 8.422 -1.864 1.00 75.88 89 GLN A N 1
ATOM 722 C CA . GLN A 1 89 ? -0.435 9.326 -1.578 1.00 75.88 89 GLN A CA 1
ATOM 723 C C . GLN A 1 89 ? -1.798 8.689 -1.887 1.00 75.88 89 GLN A C 1
ATOM 725 O O . GLN A 1 89 ? -2.711 8.786 -1.076 1.00 75.88 89 GLN A O 1
ATOM 730 N N . GLN A 1 90 ? -1.929 7.978 -3.011 1.00 74.31 90 GLN A N 1
ATOM 731 C CA . GLN A 1 90 ? -3.171 7.281 -3.372 1.00 74.31 90 GLN A CA 1
ATOM 732 C C . GLN A 1 90 ? -3.464 6.124 -2.409 1.00 74.31 90 GLN A C 1
ATOM 734 O O . GLN A 1 90 ? -4.615 5.895 -2.042 1.00 74.31 90 GLN A O 1
ATOM 739 N N . LEU A 1 91 ? -2.417 5.424 -1.960 1.00 77.75 91 LEU A N 1
ATOM 740 C CA . LEU A 1 91 ? -2.532 4.371 -0.953 1.00 77.75 91 LEU A CA 1
ATOM 741 C C . LEU A 1 91 ? -2.977 4.919 0.405 1.00 77.75 91 LEU A C 1
ATOM 743 O O . LEU A 1 91 ? -3.797 4.286 1.055 1.00 77.75 91 LEU A O 1
ATOM 747 N N . LEU A 1 92 ? -2.470 6.079 0.827 1.00 74.69 92 LEU A N 1
ATOM 748 C CA . LEU A 1 92 ? -2.842 6.693 2.104 1.00 74.69 92 LEU A CA 1
ATOM 749 C C . LEU A 1 92 ? -4.280 7.226 2.094 1.00 74.69 92 LEU A C 1
ATOM 751 O O . LEU A 1 92 ? -5.004 7.018 3.063 1.00 74.69 92 LEU A O 1
ATOM 755 N N . VAL A 1 93 ? -4.724 7.832 0.988 1.00 69.81 93 VAL A N 1
ATOM 756 C CA . VAL A 1 93 ? -6.116 8.293 0.834 1.00 69.81 93 VAL A CA 1
ATOM 757 C C . VAL A 1 93 ? -7.089 7.111 0.856 1.00 69.81 93 VAL A C 1
ATOM 759 O O . VAL A 1 93 ? -8.084 7.156 1.567 1.00 69.81 93 VAL A O 1
ATOM 762 N N . GLY A 1 94 ? -6.763 6.002 0.184 1.00 59.31 94 GLY A N 1
ATOM 763 C CA . GLY A 1 94 ? -7.585 4.785 0.217 1.00 59.31 94 GLY A CA 1
ATOM 764 C C . GLY A 1 94 ? -7.534 3.983 1.526 1.00 59.31 94 GLY A C 1
ATOM 765 O O . GLY A 1 94 ? -8.094 2.892 1.577 1.00 59.31 94 GLY A O 1
ATOM 766 N N . LYS A 1 95 ? -6.822 4.464 2.555 1.00 56.97 95 LYS A N 1
ATOM 767 C CA . LYS A 1 95 ? -6.771 3.885 3.914 1.00 56.97 95 LYS A CA 1
ATOM 768 C C . LYS A 1 95 ? -7.354 4.817 4.977 1.00 56.97 95 LYS A C 1
ATOM 770 O O . LYS A 1 95 ? -7.453 4.407 6.129 1.00 56.97 95 LYS A O 1
ATOM 775 N N . ALA A 1 96 ? -7.697 6.052 4.607 1.00 47.69 96 ALA A N 1
ATOM 776 C CA . ALA A 1 96 ? -8.378 6.996 5.487 1.00 47.69 96 ALA A CA 1
ATOM 777 C C . ALA A 1 96 ? -9.847 6.606 5.725 1.00 47.69 96 ALA A C 1
ATOM 779 O O . ALA A 1 96 ? -10.464 7.087 6.669 1.00 47.69 96 ALA A O 1
ATOM 780 N N . THR A 1 97 ? -10.388 5.693 4.915 1.00 47.03 97 THR A N 1
ATOM 781 C CA . THR A 1 97 ? -11.642 5.000 5.190 1.00 47.03 97 THR A CA 1
ATOM 782 C C . THR A 1 97 ? -11.402 3.877 6.206 1.00 47.03 97 THR A C 1
ATOM 784 O O . THR A 1 97 ? -10.531 3.024 5.993 1.00 47.03 97 THR A O 1
ATOM 787 N N . PRO A 1 98 ? -12.132 3.863 7.336 1.00 46.12 98 PRO A N 1
ATOM 788 C CA . PRO A 1 98 ? -11.916 2.889 8.393 1.00 46.12 98 PRO A CA 1
ATOM 789 C C . PRO A 1 98 ? -12.128 1.455 7.888 1.00 46.12 98 PRO A C 1
ATOM 791 O O . PRO A 1 98 ? -13.021 1.203 7.073 1.00 46.12 98 PRO A O 1
ATOM 794 N N . PRO A 1 99 ? -11.324 0.487 8.368 1.00 44.66 99 PRO A N 1
ATOM 795 C CA . PRO A 1 99 ? -11.500 -0.908 8.007 1.00 44.66 99 PRO A CA 1
ATOM 796 C C . PRO A 1 99 ? -12.875 -1.384 8.476 1.00 44.66 99 PRO A C 1
ATOM 798 O O . PRO A 1 99 ? -13.161 -1.445 9.669 1.00 44.66 99 PRO A O 1
ATOM 801 N N . VAL A 1 100 ? -13.721 -1.748 7.514 1.00 46.31 100 VAL A N 1
ATOM 802 C CA . VAL A 1 100 ? -14.978 -2.454 7.763 1.00 46.31 100 VAL A CA 1
ATOM 803 C C . VAL A 1 100 ? -14.674 -3.712 8.591 1.00 46.31 100 VAL A C 1
ATOM 805 O O . VAL A 1 100 ? -13.874 -4.539 8.136 1.00 46.31 100 VAL A O 1
ATOM 808 N N . PRO A 1 101 ? -15.340 -3.934 9.738 1.00 40.25 101 PRO A N 1
ATOM 809 C CA . PRO A 1 101 ? -15.417 -5.247 10.359 1.00 40.25 101 PRO A CA 1
ATOM 810 C C . PRO A 1 101 ? -16.323 -6.118 9.481 1.00 40.25 101 PRO A C 1
ATOM 812 O O . PRO A 1 101 ? -17.528 -6.231 9.690 1.00 40.25 101 PRO A O 1
ATOM 815 N N . SER A 1 102 ? -15.766 -6.672 8.409 1.00 49.81 102 SER A N 1
ATOM 816 C CA . SER A 1 102 ? -16.338 -7.868 7.796 1.00 49.81 102 SER A CA 1
ATOM 817 C C . SER A 1 102 ? -15.781 -9.040 8.594 1.00 49.81 102 SER A C 1
ATOM 819 O O . SER A 1 102 ? -14.573 -9.079 8.798 1.00 49.81 102 SER A O 1
ATOM 821 N N . ASP A 1 103 ? -16.656 -9.938 9.047 1.00 42.69 103 ASP A N 1
ATOM 822 C CA . ASP A 1 103 ? -16.363 -11.195 9.762 1.00 42.69 103 ASP A CA 1
ATOM 823 C C . ASP A 1 103 ? -16.594 -11.197 11.288 1.00 42.69 103 ASP A C 1
ATOM 825 O O . ASP A 1 103 ? -15.851 -11.826 12.038 1.00 42.69 103 ASP A O 1
ATOM 829 N N . ILE A 1 104 ? -17.695 -10.596 11.766 1.00 39.75 104 ILE A N 1
ATOM 830 C CA . ILE A 1 104 ? -18.381 -11.171 12.939 1.00 39.75 104 ILE A CA 1
ATOM 831 C C . ILE A 1 104 ? -19.408 -12.174 12.395 1.00 39.75 104 ILE A C 1
ATOM 833 O O . ILE A 1 104 ? -20.411 -11.742 11.814 1.00 39.75 104 ILE A O 1
ATOM 837 N N . PRO A 1 105 ? -19.190 -13.497 12.527 1.00 37.44 105 PRO A N 1
ATOM 838 C CA . PRO A 1 105 ? -20.238 -14.458 12.229 1.00 37.44 105 PRO A CA 1
ATOM 839 C C . PRO A 1 105 ? -21.406 -14.163 13.170 1.00 37.44 105 PRO A C 1
ATOM 841 O O . PRO A 1 105 ? -21.243 -14.135 14.391 1.00 37.44 105 PRO A O 1
ATOM 844 N N . LYS A 1 106 ? -22.583 -13.890 12.600 1.00 43.06 106 LYS A N 1
ATOM 845 C CA . LYS A 1 106 ? -23.825 -13.872 13.370 1.00 43.06 106 LYS A CA 1
ATOM 846 C C . LYS A 1 106 ? -23.963 -15.256 13.996 1.00 43.06 106 LYS A C 1
ATOM 848 O O . LYS A 1 106 ? -24.173 -16.232 13.285 1.00 43.06 106 LYS A O 1
ATOM 853 N N . SER A 1 107 ? -23.795 -15.337 15.310 1.00 45.25 107 SER A N 1
ATOM 854 C CA . SER A 1 107 ? -24.236 -16.494 16.074 1.00 45.25 107 SER A CA 1
ATOM 855 C C . SER A 1 107 ? -25.757 -16.521 15.992 1.00 45.25 107 SER A C 1
ATOM 857 O O . SER A 1 107 ? -26.429 -15.762 16.693 1.00 45.25 107 SER A O 1
ATOM 859 N N . ASP A 1 108 ? -26.285 -17.337 15.083 1.00 53.56 108 ASP A N 1
ATOM 860 C CA . ASP A 1 108 ? -27.692 -17.709 15.093 1.00 53.56 108 ASP A CA 1
ATOM 861 C C . ASP A 1 108 ? -27.996 -18.412 16.422 1.00 53.56 108 ASP A C 1
ATOM 863 O O . ASP A 1 108 ? -27.259 -19.293 16.876 1.00 53.56 108 ASP A O 1
ATOM 867 N N . LYS A 1 109 ? -29.044 -17.919 17.076 1.00 45.19 109 LYS A N 1
ATOM 868 C CA . LYS A 1 109 ? -29.574 -18.387 18.354 1.00 45.19 109 LYS A CA 1
ATOM 869 C C . LYS A 1 109 ? -30.636 -19.452 18.123 1.00 45.19 109 LYS A C 1
ATOM 871 O O . LYS A 1 109 ? -31.418 -19.281 17.163 1.00 45.19 109 LYS A O 1
#

InterPro domains:
  IPR043529 Alpha-protein kinase 1 [PTHR46747] (1-93)